Protein AF-A0A1F2PF21-F1 (afdb_monomer_lite)

Organism: NCBI:txid52694

Foldseek 3Di:
DVVCLVCLVVVLVVLLVCQCCVVVVPDPVDDDPCCQVPVQLVVLLVSLLVSLVSNDDPAPKDFDADPVLLVVLVVLVCLLCLLVVCVVCVVVVHHDDDPPCSNPPSCSRHVSSSSSNNSVNVRTIDGDPDDDPD

Structure (mmCIF, N/CA/C/O backbone):
data_AF-A0A1F2PF21-F1
#
_en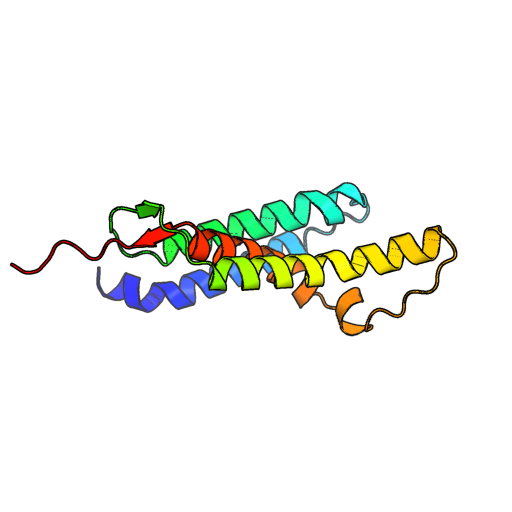try.id   AF-A0A1F2PF21-F1
#
loop_
_atom_site.group_PDB
_atom_site.id
_atom_site.type_symbol
_atom_site.label_atom_id
_atom_site.label_alt_id
_atom_site.label_comp_id
_atom_site.label_asym_id
_atom_site.label_entity_id
_atom_site.label_seq_id
_atom_site.pdbx_PDB_ins_code
_atom_site.Cartn_x
_atom_site.Cartn_y
_atom_site.Cartn_z
_atom_site.occupancy
_atom_site.B_iso_or_equiv
_atom_site.auth_seq_id
_atom_site.auth_comp_id
_atom_site.auth_asym_id
_atom_site.auth_atom_id
_atom_site.pdbx_PDB_model_num
ATOM 1 N N . MET A 1 1 ? -23.478 -8.848 18.937 1.00 53.03 1 MET A N 1
ATOM 2 C CA . MET A 1 1 ? -22.457 -7.830 18.591 1.00 53.03 1 MET A CA 1
ATOM 3 C C . MET A 1 1 ? -21.024 -8.207 19.005 1.00 53.03 1 MET A C 1
ATOM 5 O O . MET A 1 1 ? -20.150 -8.084 18.164 1.00 53.03 1 MET A O 1
ATOM 9 N N . LYS A 1 2 ? -20.760 -8.751 20.213 1.00 55.03 2 LYS A N 1
ATOM 10 C CA . LYS A 1 2 ? -19.402 -9.169 20.662 1.00 55.03 2 LYS A CA 1
ATOM 11 C C . LYS A 1 2 ? -18.647 -10.131 19.723 1.00 55.03 2 LYS A C 1
ATOM 13 O O . LYS A 1 2 ? -17.456 -9.951 19.509 1.00 55.03 2 LYS A O 1
ATOM 18 N N . TYR A 1 3 ? -19.327 -11.123 19.143 1.00 56.72 3 TYR A N 1
ATOM 19 C CA . TYR A 1 3 ? -18.695 -12.092 18.232 1.00 56.72 3 TYR A CA 1
ATOM 20 C C . TYR A 1 3 ? -18.158 -11.455 16.941 1.00 56.72 3 TYR A C 1
ATOM 22 O O . TYR A 1 3 ? -17.134 -11.895 16.431 1.00 56.72 3 TYR A O 1
ATOM 30 N N . PHE A 1 4 ? -18.801 -10.393 16.443 1.00 59.38 4 PHE A N 1
ATOM 31 C CA . PHE A 1 4 ? -18.362 -9.704 15.228 1.00 59.38 4 PHE A CA 1
ATOM 32 C C . PHE A 1 4 ? -17.055 -8.936 15.457 1.00 59.38 4 PHE A C 1
ATOM 34 O O . PHE A 1 4 ? -16.171 -8.968 14.610 1.00 59.38 4 PHE A O 1
ATOM 41 N N . GLU A 1 5 ? -16.880 -8.318 16.631 1.00 62.75 5 GLU A N 1
ATOM 42 C CA . GLU A 1 5 ? -15.614 -7.661 16.991 1.00 62.75 5 GLU A CA 1
ATOM 43 C C . GLU A 1 5 ? -14.445 -8.648 17.104 1.00 62.75 5 GLU A C 1
ATOM 45 O O . GLU A 1 5 ? -13.327 -8.315 16.724 1.00 62.75 5 GLU A O 1
ATOM 50 N N . ILE A 1 6 ? -14.703 -9.868 17.584 1.00 69.44 6 ILE A N 1
ATOM 51 C CA . ILE A 1 6 ? -13.686 -10.925 17.698 1.00 69.44 6 ILE A CA 1
ATOM 52 C C . ILE A 1 6 ? -13.303 -11.470 16.313 1.00 69.44 6 ILE A C 1
ATOM 54 O O . ILE A 1 6 ? -12.142 -11.794 16.073 1.00 69.44 6 ILE A O 1
ATOM 58 N N . LEU A 1 7 ? -14.266 -11.548 15.387 1.00 71.25 7 LEU A N 1
ATOM 59 C CA . LEU A 1 7 ? -14.055 -12.050 14.026 1.00 71.25 7 LEU A CA 1
ATOM 60 C C . LEU A 1 7 ? -13.516 -11.004 13.041 1.00 71.25 7 LEU A C 1
ATOM 62 O O . LEU A 1 7 ? -12.909 -11.394 12.046 1.00 71.25 7 LEU A O 1
ATOM 66 N N . LYS A 1 8 ? -13.675 -9.701 13.317 1.00 70.94 8 LYS A N 1
ATOM 67 C CA . LYS A 1 8 ? -13.174 -8.594 12.478 1.00 70.94 8 LYS A CA 1
ATOM 68 C C . LYS A 1 8 ? -11.746 -8.794 11.941 1.00 70.94 8 LYS A C 1
ATOM 70 O O . LYS A 1 8 ? -11.584 -8.677 10.728 1.00 70.94 8 LYS A O 1
ATOM 75 N N . PRO A 1 9 ? -10.717 -9.116 12.756 1.00 70.44 9 PRO A N 1
ATOM 76 C CA . PRO A 1 9 ? -9.357 -9.288 12.239 1.00 70.44 9 PRO A CA 1
ATOM 77 C C . PRO A 1 9 ? -9.247 -10.446 11.239 1.00 70.44 9 PRO A C 1
ATOM 79 O O . PRO A 1 9 ? -8.580 -10.309 10.218 1.00 70.44 9 PRO A O 1
ATOM 82 N N . TYR A 1 10 ? -9.951 -11.555 11.475 1.00 71.75 10 TYR A N 1
ATOM 83 C CA . TYR A 1 10 ? -9.973 -12.695 10.554 1.00 71.75 10 TYR A CA 1
ATOM 84 C C . TYR A 1 10 ? -10.698 -12.353 9.253 1.00 71.75 10 TYR A C 1
ATOM 86 O O . TYR A 1 10 ? -10.249 -12.730 8.177 1.00 71.75 10 TYR A O 1
ATOM 94 N N . LEU A 1 11 ? -11.779 -11.581 9.341 1.00 73.94 11 LEU A N 1
ATOM 95 C CA . LEU A 1 11 ? -12.553 -11.122 8.190 1.00 73.94 11 LEU A CA 1
ATOM 96 C C . LEU A 1 11 ? -11.729 -10.168 7.311 1.00 73.94 11 LEU A C 1
ATOM 98 O O . LEU A 1 11 ? -11.725 -10.320 6.094 1.00 73.94 11 LEU A O 1
ATOM 102 N N . ILE A 1 12 ? -10.957 -9.264 7.924 1.00 74.25 12 ILE A N 1
ATOM 103 C CA . ILE A 1 12 ? -9.976 -8.402 7.244 1.00 74.25 12 ILE A CA 1
ATOM 104 C C . ILE A 1 12 ? -8.928 -9.243 6.504 1.00 74.25 12 ILE A C 1
ATOM 106 O O . ILE A 1 12 ? -8.644 -8.971 5.339 1.00 74.25 12 ILE A O 1
ATOM 110 N N . ILE A 1 13 ? -8.382 -10.278 7.150 1.00 71.75 13 ILE A N 1
ATOM 111 C CA . ILE A 1 13 ? -7.386 -11.173 6.542 1.00 71.75 13 ILE A CA 1
ATOM 112 C C . ILE A 1 13 ? -7.990 -11.950 5.367 1.00 71.75 13 ILE A C 1
ATOM 114 O O . ILE A 1 13 ? -7.367 -12.030 4.314 1.00 71.75 13 ILE A O 1
ATOM 118 N N . ILE A 1 14 ? -9.205 -12.483 5.513 1.00 73.38 14 ILE A N 1
ATOM 119 C CA . ILE A 1 14 ? -9.905 -13.221 4.451 1.00 73.38 14 ILE A CA 1
ATOM 120 C C . ILE A 1 14 ? -10.187 -12.306 3.256 1.00 73.38 14 ILE A C 1
ATOM 122 O O . ILE A 1 14 ? -9.908 -12.676 2.120 1.00 73.38 14 ILE A O 1
ATOM 126 N N . ILE A 1 15 ? -10.680 -11.093 3.507 1.00 76.69 15 ILE A N 1
ATOM 127 C CA . ILE A 1 15 ? -10.937 -10.070 2.489 1.00 76.69 15 ILE A CA 1
ATOM 128 C C . ILE A 1 15 ? -9.635 -9.706 1.754 1.00 76.69 15 ILE A C 1
ATOM 130 O O . ILE A 1 15 ? -9.606 -9.710 0.524 1.00 76.69 15 ILE A O 1
ATOM 134 N N . LEU A 1 16 ? -8.536 -9.488 2.483 1.00 71.06 16 LEU A N 1
ATOM 135 C CA . LEU A 1 16 ? -7.209 -9.247 1.906 1.00 71.06 16 LEU A CA 1
ATOM 136 C C . LEU A 1 16 ? -6.733 -10.420 1.042 1.00 71.06 16 LEU A C 1
ATOM 138 O O . LEU A 1 16 ? -6.223 -10.217 -0.056 1.00 71.06 16 LEU A O 1
ATOM 142 N N . PHE A 1 17 ? -6.917 -11.646 1.523 1.00 71.31 17 PHE A N 1
ATOM 143 C CA . PHE A 1 17 ? -6.515 -12.853 0.814 1.00 71.31 17 PHE A CA 1
ATOM 144 C C . PHE A 1 17 ? -7.311 -13.033 -0.485 1.00 71.31 17 PHE A C 1
ATOM 146 O O . PHE A 1 17 ? -6.727 -13.304 -1.531 1.00 71.31 17 PHE A O 1
ATOM 153 N N . ILE A 1 18 ? -8.625 -12.786 -0.448 1.00 72.62 18 ILE A N 1
ATOM 154 C CA . ILE A 1 18 ? -9.488 -12.785 -1.635 1.00 72.62 18 ILE A CA 1
ATOM 155 C C . ILE A 1 18 ? -9.053 -11.693 -2.613 1.00 72.62 18 ILE A C 1
ATOM 157 O O . ILE A 1 18 ? -8.933 -11.978 -3.795 1.00 72.62 18 ILE A O 1
ATOM 161 N N . TYR A 1 19 ? -8.762 -10.476 -2.152 1.00 72.75 19 TYR A N 1
ATOM 162 C CA . TYR A 1 19 ? -8.267 -9.393 -3.010 1.00 72.75 19 TYR A CA 1
ATOM 163 C C . TYR A 1 19 ? -6.972 -9.781 -3.728 1.00 72.75 19 TYR A C 1
ATOM 165 O O . TYR A 1 19 ? -6.878 -9.652 -4.947 1.00 72.75 19 TYR A O 1
ATOM 173 N N . VAL A 1 20 ? -5.995 -10.324 -2.993 1.00 67.69 20 VAL A N 1
ATOM 174 C CA . VAL A 1 20 ? -4.718 -10.772 -3.567 1.00 67.69 20 VAL A CA 1
ATOM 175 C C . VAL A 1 20 ? -4.931 -11.907 -4.566 1.00 67.69 20 VAL A C 1
ATOM 177 O O . VAL A 1 20 ? -4.290 -11.910 -5.610 1.00 67.69 20 VAL A O 1
ATOM 180 N N . ILE A 1 21 ? -5.839 -12.847 -4.296 1.00 64.88 21 ILE A N 1
ATOM 181 C CA . ILE A 1 21 ? -6.135 -13.942 -5.226 1.00 64.88 21 ILE A CA 1
ATOM 182 C C . ILE A 1 21 ? -6.882 -13.433 -6.457 1.00 64.88 21 ILE A C 1
ATOM 184 O O . ILE A 1 21 ? -6.486 -13.755 -7.568 1.00 64.88 21 ILE A O 1
ATOM 188 N N . VAL A 1 22 ? -7.941 -12.644 -6.293 1.00 69.06 22 VAL A N 1
ATOM 189 C CA . VAL A 1 22 ? -8.807 -12.198 -7.394 1.00 69.06 22 VAL A CA 1
ATOM 190 C C . VAL A 1 22 ? -8.074 -11.217 -8.302 1.00 69.06 22 VAL A C 1
ATOM 192 O O . VAL A 1 22 ? -8.088 -11.387 -9.516 1.00 69.06 22 VAL A O 1
ATOM 195 N N . ILE A 1 23 ? -7.380 -10.230 -7.735 1.00 66.25 23 ILE A N 1
ATOM 196 C CA . ILE A 1 23 ? -6.633 -9.240 -8.522 1.00 66.25 23 ILE A CA 1
ATOM 197 C C . ILE A 1 23 ? -5.274 -9.793 -8.956 1.00 66.25 23 ILE A C 1
ATOM 199 O O . ILE A 1 23 ? -4.844 -9.546 -10.079 1.00 66.25 23 ILE A O 1
ATOM 203 N N . GLY A 1 24 ? -4.612 -10.598 -8.118 1.00 60.06 24 GLY A N 1
ATOM 204 C CA . GLY A 1 24 ? -3.334 -11.228 -8.463 1.00 60.06 24 GLY A CA 1
ATOM 205 C C . GLY A 1 24 ? -3.446 -12.349 -9.503 1.00 60.06 24 GLY A C 1
ATOM 206 O O . GLY A 1 24 ? -2.502 -12.536 -10.276 1.00 60.06 24 GLY A O 1
ATOM 207 N N . ASN A 1 25 ? -4.585 -13.056 -9.571 1.00 59.94 25 ASN A N 1
ATOM 208 C CA . ASN A 1 25 ? -4.898 -14.015 -10.644 1.00 59.94 25 ASN A CA 1
ATOM 209 C C . ASN A 1 25 ? -5.714 -13.413 -11.791 1.00 59.94 25 ASN A C 1
ATOM 211 O O . ASN A 1 25 ? -5.864 -14.075 -12.815 1.00 59.94 25 ASN A O 1
ATOM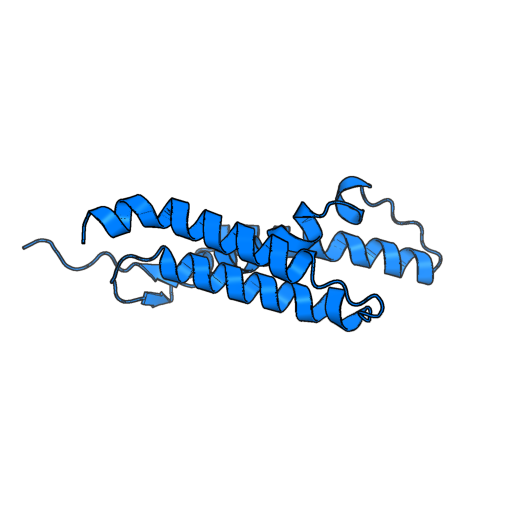 215 N N . GLY A 1 26 ? -6.186 -12.168 -11.680 1.00 54.91 26 GLY A N 1
ATOM 216 C CA . GLY A 1 26 ? -6.797 -11.393 -12.766 1.00 54.91 26 GLY A CA 1
ATOM 217 C C . GLY A 1 26 ? -5.793 -10.987 -13.853 1.00 54.91 26 GLY A C 1
ATOM 218 O O . GLY A 1 26 ? -5.824 -9.863 -14.348 1.00 54.91 26 GLY A O 1
ATOM 219 N N . LYS A 1 27 ? -4.864 -11.882 -14.203 1.00 51.56 27 LYS A N 1
ATOM 220 C CA . LYS A 1 27 ? -3.896 -11.726 -15.285 1.00 51.56 27 LYS A CA 1
ATOM 221 C C . LYS A 1 27 ? -4.605 -11.962 -16.613 1.00 51.56 27 LYS A C 1
ATOM 223 O O . LYS A 1 27 ? -4.603 -13.070 -17.141 1.00 51.56 27 LYS A O 1
ATOM 228 N N . SER A 1 28 ? -5.180 -10.906 -17.174 1.00 48.62 28 SER A N 1
ATOM 229 C CA . SER A 1 28 ? -5.168 -10.798 -18.632 1.00 48.62 28 SER A CA 1
ATOM 230 C C . SER A 1 28 ? -3.751 -10.394 -19.040 1.00 48.62 28 SER A C 1
ATOM 232 O O . SER A 1 28 ? -3.134 -9.527 -18.425 1.00 48.62 28 SER A O 1
ATOM 234 N N . VAL A 1 29 ? -3.212 -11.099 -20.028 1.00 47.84 29 VAL A N 1
ATOM 235 C CA . VAL A 1 29 ? -1.806 -11.067 -20.463 1.00 47.84 29 VAL A CA 1
ATOM 236 C C . VAL A 1 29 ? -1.401 -9.716 -21.098 1.00 47.84 29 VAL A C 1
ATOM 238 O O . VAL A 1 29 ? -0.224 -9.496 -21.351 1.00 47.84 29 VAL A O 1
ATOM 241 N N . ASP A 1 30 ? -2.337 -8.765 -21.211 1.00 50.34 30 ASP A N 1
ATOM 242 C CA . ASP A 1 30 ? -2.173 -7.467 -21.883 1.00 50.34 30 ASP A CA 1
ATOM 243 C C . ASP A 1 30 ? -2.447 -6.254 -20.969 1.00 50.34 30 ASP A C 1
ATOM 245 O O . ASP A 1 30 ? -3.028 -5.249 -21.388 1.00 50.34 30 ASP A O 1
ATOM 249 N N . GLN A 1 31 ? -2.076 -6.310 -19.687 1.00 56.22 31 GLN A N 1
ATOM 250 C CA . GLN A 1 31 ? -2.217 -5.135 -18.819 1.00 56.22 31 GLN A CA 1
ATOM 251 C C . GLN A 1 31 ? -1.090 -4.126 -19.080 1.00 56.22 31 GLN A C 1
ATOM 253 O O . GLN A 1 31 ? 0.080 -4.367 -18.791 1.00 56.22 31 GLN A O 1
ATOM 258 N N . SER A 1 32 ? -1.468 -2.978 -19.646 1.00 68.00 32 SER A N 1
ATOM 259 C CA . SER A 1 32 ? -0.578 -1.857 -19.952 1.00 68.00 32 SER A CA 1
ATOM 260 C C . SER A 1 32 ? 0.170 -1.354 -18.709 1.00 68.00 32 SER A C 1
ATOM 262 O O . SER A 1 32 ? -0.349 -1.408 -17.593 1.00 68.00 32 SER A O 1
ATOM 264 N N . LEU A 1 33 ? 1.367 -0.778 -18.902 1.00 69.06 33 LEU A N 1
ATOM 265 C CA . LEU A 1 33 ? 2.130 -0.096 -17.840 1.00 69.06 33 LEU A CA 1
ATOM 266 C C . LEU A 1 33 ? 1.258 0.886 -17.038 1.00 69.06 33 LEU A C 1
ATOM 268 O O . LEU A 1 33 ? 1.441 1.036 -15.837 1.00 69.06 33 LEU A O 1
ATOM 272 N N . PHE A 1 34 ? 0.269 1.511 -17.682 1.00 70.44 34 PHE A N 1
ATOM 273 C CA . PHE A 1 34 ? -0.704 2.387 -17.033 1.00 70.44 34 PHE A CA 1
ATOM 274 C C . PHE A 1 34 ? -1.511 1.676 -15.935 1.00 70.44 34 PHE A C 1
ATOM 276 O O . PHE A 1 34 ? -1.691 2.225 -14.848 1.00 70.44 34 PHE A O 1
ATOM 283 N N . TYR A 1 35 ? -1.968 0.445 -16.180 1.00 74.94 35 TYR A N 1
ATOM 284 C CA . TYR A 1 35 ? -2.718 -0.317 -15.184 1.00 74.94 35 TYR A CA 1
ATOM 285 C C . TYR A 1 35 ? -1.846 -0.659 -13.971 1.00 74.94 35 TYR A C 1
ATOM 287 O O . TYR A 1 35 ? -2.263 -0.438 -12.837 1.00 74.94 35 TYR A O 1
ATOM 295 N N . GLU A 1 36 ? -0.615 -1.129 -14.183 1.00 75.31 36 GLU A N 1
ATOM 296 C CA . GLU A 1 36 ? 0.270 -1.490 -13.070 1.00 75.31 36 GLU A CA 1
ATOM 297 C C . GLU A 1 36 ? 0.771 -0.270 -12.283 1.00 75.31 36 GLU A C 1
ATOM 299 O O . GLU A 1 36 ? 0.852 -0.322 -11.056 1.00 75.31 36 GLU A O 1
ATOM 304 N N . VAL A 1 37 ? 1.095 0.829 -12.970 1.00 76.50 37 VAL A N 1
ATOM 305 C CA . VAL A 1 37 ? 1.680 2.032 -12.355 1.00 76.50 37 VAL A CA 1
ATOM 306 C C . VAL A 1 37 ? 0.626 2.889 -11.660 1.00 76.50 37 VAL A C 1
ATOM 308 O O . VAL A 1 37 ? 0.935 3.495 -10.639 1.00 76.50 37 VAL A O 1
ATOM 311 N N . ILE A 1 38 ? -0.595 2.972 -12.198 1.00 78.12 38 ILE A N 1
ATOM 312 C CA . ILE A 1 38 ? -1.606 3.939 -11.741 1.00 78.12 38 ILE A CA 1
ATOM 313 C C . ILE A 1 38 ? -2.822 3.236 -11.147 1.00 78.12 38 ILE A C 1
ATOM 315 O O . ILE A 1 38 ? -3.175 3.500 -10.001 1.00 78.12 38 ILE A O 1
ATOM 319 N N . ILE A 1 39 ? -3.461 2.330 -11.887 1.00 80.56 39 ILE A N 1
ATOM 320 C CA . ILE A 1 39 ? -4.745 1.752 -11.458 1.00 80.56 39 ILE A CA 1
ATOM 321 C C . ILE A 1 39 ? -4.555 0.808 -10.267 1.00 80.56 39 ILE A C 1
ATOM 323 O O . ILE A 1 39 ? -5.206 0.974 -9.237 1.00 80.56 39 ILE A O 1
ATOM 327 N N . ARG A 1 40 ? -3.613 -0.132 -10.359 1.00 82.44 40 ARG A N 1
ATOM 328 C CA . ARG A 1 40 ? -3.333 -1.118 -9.309 1.00 82.44 40 ARG A CA 1
ATOM 329 C C . ARG A 1 40 ? -3.009 -0.493 -7.941 1.00 82.44 40 ARG A C 1
ATOM 331 O O . ARG A 1 40 ? -3.574 -0.954 -6.945 1.00 82.44 40 ARG A O 1
ATOM 338 N N . PRO A 1 41 ? -2.152 0.542 -7.823 1.00 84.38 41 PRO A N 1
ATOM 339 C CA . PRO A 1 41 ? -1.909 1.149 -6.523 1.00 84.38 41 PRO A CA 1
ATOM 340 C C . PRO A 1 41 ? -3.128 1.900 -5.978 1.00 84.38 41 PRO A C 1
ATOM 342 O O . PRO A 1 41 ? -3.324 1.913 -4.764 1.00 84.38 41 PRO A O 1
ATOM 345 N N . ILE A 1 42 ? -3.966 2.481 -6.846 1.00 83.12 42 ILE A N 1
ATOM 346 C CA . ILE A 1 42 ? -5.224 3.125 -6.442 1.00 83.12 42 ILE A CA 1
ATOM 347 C C . ILE A 1 42 ? -6.208 2.084 -5.899 1.00 83.12 42 ILE A C 1
ATOM 349 O O . ILE A 1 42 ? -6.735 2.272 -4.805 1.00 83.12 42 ILE A O 1
ATOM 353 N N . GLU A 1 43 ? -6.422 0.976 -6.612 1.00 83.50 43 GLU A N 1
ATOM 354 C CA . GLU A 1 43 ? -7.282 -0.130 -6.164 1.00 83.50 43 GLU A CA 1
ATOM 355 C C . GLU A 1 43 ? -6.831 -0.661 -4.800 1.00 83.50 43 GLU A C 1
ATOM 357 O O . GLU A 1 43 ? -7.635 -0.777 -3.872 1.00 83.50 43 GLU A O 1
ATOM 362 N N . GLY A 1 44 ? -5.525 -0.891 -4.640 1.00 85.69 44 GLY A N 1
ATOM 363 C CA . GLY A 1 44 ? -4.966 -1.333 -3.370 1.00 85.69 44 GLY A CA 1
ATOM 364 C C . GLY A 1 44 ? -5.167 -0.308 -2.262 1.00 85.69 44 GLY A C 1
ATOM 365 O O . GLY A 1 44 ? -5.625 -0.663 -1.178 1.00 85.69 44 GLY A O 1
ATOM 366 N N . ALA A 1 45 ? -4.907 0.973 -2.524 1.00 87.06 45 ALA A N 1
ATOM 367 C CA . ALA A 1 45 ? -5.098 2.028 -1.534 1.00 87.06 45 ALA A CA 1
ATOM 368 C C . ALA A 1 45 ? -6.572 2.196 -1.122 1.00 87.06 45 ALA A C 1
ATOM 370 O O . ALA A 1 45 ? -6.871 2.382 0.062 1.00 87.06 45 ALA A O 1
ATOM 371 N N . LEU A 1 46 ? -7.513 2.082 -2.061 1.00 85.06 46 LEU A N 1
ATOM 372 C CA . LEU A 1 46 ? -8.948 2.076 -1.764 1.00 85.06 46 LEU A CA 1
ATOM 373 C C . LEU A 1 46 ? -9.316 0.891 -0.873 1.00 85.06 46 LEU A C 1
ATOM 375 O O . LEU A 1 46 ? -10.028 1.050 0.119 1.00 85.06 46 LEU A O 1
ATOM 379 N N . PHE A 1 47 ? -8.764 -0.282 -1.168 1.00 85.50 47 PHE A N 1
ATOM 380 C CA . PHE A 1 47 ? -8.978 -1.467 -0.356 1.00 85.50 47 PHE A CA 1
ATOM 381 C C . PHE A 1 47 ? -8.418 -1.308 1.061 1.00 85.50 47 PHE A C 1
ATOM 383 O O . PHE A 1 47 ? -9.100 -1.588 2.043 1.00 85.50 47 PHE A O 1
ATOM 390 N N . GLY A 1 48 ? -7.205 -0.772 1.191 1.00 86.44 48 GLY A N 1
ATOM 391 C CA . GLY A 1 48 ? -6.592 -0.450 2.480 1.00 86.44 48 GLY A CA 1
ATOM 392 C C . GLY A 1 48 ? -7.400 0.553 3.295 1.00 86.44 48 GLY A C 1
ATOM 393 O O . GLY A 1 48 ? -7.557 0.399 4.506 1.00 86.44 48 GLY A O 1
ATOM 394 N N . THR A 1 49 ? -7.964 1.550 2.616 1.00 84.88 49 THR A N 1
ATOM 395 C CA . THR A 1 49 ? -8.891 2.518 3.208 1.00 84.88 49 THR A CA 1
ATOM 396 C C . THR A 1 49 ? -10.140 1.821 3.741 1.00 84.88 49 THR A C 1
ATOM 398 O O . THR A 1 49 ? -10.516 2.036 4.892 1.00 84.88 49 THR A O 1
ATOM 401 N N . PHE A 1 50 ? -10.740 0.919 2.961 1.00 84.50 50 PHE A N 1
ATOM 402 C CA . PHE A 1 50 ? -11.894 0.133 3.395 1.00 84.50 50 PHE A CA 1
ATOM 403 C C . PHE A 1 50 ? -11.570 -0.757 4.603 1.00 84.50 50 PHE A C 1
ATOM 405 O O . PHE A 1 50 ? -12.324 -0.775 5.574 1.00 84.50 50 PHE A O 1
ATOM 412 N N . LEU A 1 51 ? -10.413 -1.428 4.600 1.00 85.56 51 LEU A N 1
ATOM 413 C CA . LEU A 1 51 ? -9.939 -2.213 5.743 1.00 85.56 51 LEU A CA 1
ATOM 414 C C . LEU A 1 51 ? -9.784 -1.357 7.000 1.00 85.56 51 LEU A C 1
ATOM 416 O O . LEU A 1 51 ? -10.153 -1.790 8.092 1.00 85.56 51 LEU A O 1
ATOM 420 N N . TYR A 1 52 ? -9.263 -0.138 6.855 1.00 84.62 52 TYR A N 1
ATOM 421 C CA . TYR A 1 52 ? -9.182 0.799 7.964 1.00 84.62 52 TYR A CA 1
ATOM 422 C C . TYR A 1 52 ? -10.574 1.179 8.474 1.00 84.62 52 TYR A C 1
ATOM 424 O O . TYR A 1 52 ? -10.810 1.098 9.676 1.00 84.62 52 TYR A O 1
ATOM 432 N N . MET A 1 53 ? -11.508 1.514 7.579 1.00 80.38 53 MET A N 1
ATOM 433 C CA . MET A 1 53 ? -12.883 1.853 7.954 1.00 80.38 53 MET A CA 1
ATOM 434 C C . MET A 1 53 ? -13.599 0.704 8.671 1.00 80.38 53 MET A C 1
ATOM 436 O O . MET A 1 53 ? -14.255 0.937 9.681 1.00 80.38 53 MET A O 1
ATOM 440 N N . LEU A 1 54 ? -13.430 -0.540 8.212 1.00 80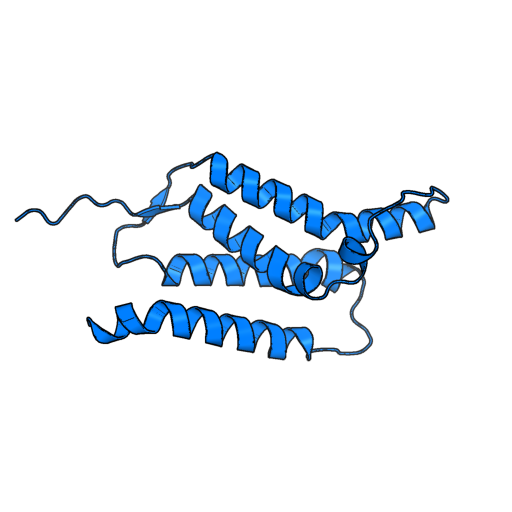.31 54 LEU A N 1
ATOM 441 C CA . LEU A 1 54 ? -13.963 -1.725 8.892 1.00 80.31 54 LEU A CA 1
ATOM 442 C C . LEU A 1 54 ? -13.367 -1.919 10.286 1.00 80.31 54 LEU A C 1
ATOM 444 O O . LEU A 1 54 ? -14.036 -2.441 11.182 1.00 80.31 54 LEU A O 1
ATOM 448 N N . ASN A 1 55 ? -12.109 -1.525 10.475 1.00 79.88 55 ASN A N 1
ATOM 449 C CA . ASN A 1 55 ? -11.435 -1.641 11.759 1.00 79.88 55 ASN A CA 1
ATOM 450 C C . ASN A 1 55 ? -11.897 -0.580 12.768 1.00 79.88 55 ASN A C 1
ATOM 452 O O . ASN A 1 55 ? -11.665 -0.743 13.964 1.00 79.88 55 ASN A O 1
ATOM 456 N N . LEU A 1 56 ? -12.587 0.472 12.318 1.00 77.56 56 LEU A N 1
ATOM 457 C CA . LEU A 1 56 ? -13.165 1.453 13.224 1.00 77.56 56 LEU A CA 1
ATOM 458 C C . LEU A 1 56 ? -14.336 0.832 14.002 1.00 77.56 56 LEU A C 1
ATOM 460 O O . LEU A 1 56 ? -15.156 0.081 13.461 1.00 77.56 56 LEU A O 1
ATOM 464 N N . ARG A 1 57 ? -14.413 1.118 15.301 1.00 67.94 57 ARG A N 1
ATOM 465 C CA . ARG A 1 57 ? -15.646 0.968 16.088 1.00 67.94 57 ARG A CA 1
ATOM 466 C C . ARG A 1 57 ? -16.595 2.099 15.714 1.00 67.94 57 ARG A C 1
ATOM 468 O O . ARG A 1 57 ? -16.093 3.152 15.331 1.00 67.94 57 ARG A O 1
ATOM 475 N N . ASP A 1 58 ? -17.911 1.867 15.842 1.00 60.09 58 ASP A N 1
ATOM 476 C CA . ASP A 1 58 ? -19.086 2.699 15.459 1.00 60.09 58 ASP A CA 1
ATOM 477 C C . ASP A 1 58 ? -19.096 4.151 16.009 1.00 60.09 58 ASP A C 1
ATOM 479 O O . ASP A 1 58 ? -20.089 4.678 16.508 1.00 60.09 58 ASP A O 1
ATOM 483 N N . SER A 1 59 ? -17.957 4.818 15.954 1.00 57.28 59 SER A N 1
ATOM 484 C CA . SER A 1 59 ? -17.646 6.124 16.489 1.00 57.28 59 SER A CA 1
ATOM 485 C C . SER A 1 59 ? -17.691 7.138 15.356 1.00 57.28 59 SER A C 1
ATOM 487 O O . SER A 1 59 ? -17.412 6.834 14.194 1.00 57.28 59 SER A O 1
ATOM 489 N N . LYS A 1 60 ? -18.052 8.378 15.692 1.00 65.62 60 LYS A N 1
ATOM 490 C CA . LYS A 1 60 ? -17.988 9.485 14.738 1.00 65.62 60 LYS A CA 1
ATOM 491 C C . LYS A 1 60 ? -16.547 9.625 14.248 1.00 65.62 60 LYS A C 1
ATOM 493 O O . LYS A 1 60 ? -15.662 9.970 15.032 1.00 65.62 60 LYS A O 1
ATOM 498 N N . MET A 1 61 ? -16.339 9.377 12.956 1.00 67.88 61 MET A N 1
ATOM 499 C CA . MET A 1 61 ? -15.068 9.638 12.292 1.00 67.88 61 MET A CA 1
ATOM 500 C C . MET A 1 61 ? -14.764 11.129 12.397 1.00 67.88 61 MET A C 1
ATOM 502 O O . MET A 1 61 ? -15.567 11.964 11.977 1.00 67.88 61 MET A O 1
ATOM 506 N N . THR A 1 62 ? -13.609 11.469 12.960 1.00 75.38 62 THR A N 1
ATOM 507 C CA . THR A 1 62 ? -13.104 12.839 12.933 1.00 75.38 62 THR A CA 1
ATOM 508 C C . THR A 1 62 ? -11.823 12.900 12.127 1.00 75.38 62 THR A C 1
ATOM 510 O O . THR A 1 62 ? -10.996 11.984 12.146 1.00 75.38 62 THR A O 1
ATOM 513 N N . PHE A 1 63 ? -11.662 14.001 11.400 1.00 77.75 63 PHE A N 1
ATOM 514 C CA . PHE A 1 63 ? -10.416 14.282 10.713 1.00 77.75 63 PHE A CA 1
ATOM 515 C C . PHE A 1 63 ? -9.375 14.720 11.747 1.00 77.75 63 PHE A C 1
ATOM 517 O O . PHE A 1 63 ? -9.563 15.717 12.447 1.00 77.75 63 PHE A O 1
ATOM 524 N N . LYS A 1 64 ? -8.289 13.958 11.878 1.00 79.38 64 LYS A N 1
ATOM 525 C CA . LYS A 1 64 ? -7.176 14.275 12.774 1.00 79.38 64 LYS A CA 1
ATOM 526 C C . LYS A 1 64 ? -5.873 13.792 12.159 1.00 79.38 64 LYS A C 1
ATOM 528 O O . LYS A 1 64 ? -5.656 12.592 12.023 1.00 79.38 64 LYS A O 1
ATOM 533 N N . LEU A 1 65 ? -4.986 14.741 11.876 1.00 84.38 65 LEU A N 1
ATOM 534 C CA . LEU A 1 65 ? -3.668 14.471 11.313 1.00 84.38 65 LEU A CA 1
ATOM 535 C C . LEU A 1 65 ? -2.750 13.782 12.332 1.00 84.38 65 LEU A C 1
ATOM 537 O O . LEU A 1 65 ? -2.427 14.337 13.383 1.00 84.38 65 LEU A O 1
ATOM 541 N N . LYS A 1 66 ? -2.293 12.575 11.997 1.00 87.31 66 LYS A N 1
ATOM 542 C CA . LYS A 1 66 ? -1.256 11.814 12.704 1.00 87.31 66 LYS A CA 1
ATOM 543 C C . LYS A 1 66 ? -0.057 11.643 11.778 1.00 87.31 66 LYS A C 1
ATOM 545 O O . LYS A 1 66 ? 0.028 10.684 11.011 1.00 87.31 66 LYS A O 1
ATOM 550 N N . PHE A 1 67 ? 0.885 12.580 11.881 1.00 87.69 67 PHE A N 1
ATOM 551 C CA . PHE A 1 67 ? 2.043 12.687 10.989 1.00 87.69 67 PHE A CA 1
ATOM 552 C C . PHE A 1 67 ? 2.853 11.397 10.849 1.00 87.69 67 PHE A C 1
ATOM 554 O O . PHE A 1 67 ? 3.251 11.054 9.743 1.00 87.69 67 PHE A O 1
ATOM 561 N N . HIS A 1 68 ? 3.049 10.633 11.923 1.00 91.12 68 HIS A N 1
ATOM 562 C CA . HIS A 1 68 ? 3.828 9.395 11.846 1.00 91.12 68 HIS A CA 1
ATOM 563 C C . HIS A 1 68 ? 3.208 8.348 10.901 1.00 91.12 68 HIS A C 1
ATOM 565 O O . HIS A 1 68 ? 3.939 7.641 10.217 1.00 91.12 68 HIS A O 1
ATOM 571 N N . TYR A 1 69 ? 1.874 8.256 10.808 1.00 90.12 69 TYR A N 1
ATOM 572 C CA . TYR A 1 69 ? 1.222 7.335 9.869 1.00 90.12 69 TYR A CA 1
ATOM 573 C C . TYR A 1 69 ? 1.305 7.837 8.427 1.00 90.12 69 TYR A C 1
ATOM 575 O O . TYR A 1 69 ? 1.449 7.028 7.515 1.00 90.12 69 TYR A O 1
ATOM 583 N N . LEU A 1 70 ? 1.305 9.157 8.227 1.00 89.25 70 LEU A N 1
ATOM 584 C CA . LEU A 1 70 ? 1.542 9.760 6.915 1.00 89.25 70 LEU A CA 1
ATOM 585 C C . LEU A 1 70 ? 2.979 9.525 6.436 1.00 89.25 70 LEU A C 1
ATOM 587 O O . LEU A 1 70 ? 3.180 9.206 5.271 1.00 89.25 70 LEU A O 1
ATOM 591 N N . ILE A 1 71 ? 3.965 9.605 7.337 1.00 93.00 71 ILE A N 1
ATOM 592 C CA . ILE A 1 71 ? 5.365 9.278 7.029 1.00 93.00 71 ILE A CA 1
ATOM 593 C C . ILE A 1 71 ? 5.492 7.804 6.625 1.00 93.00 71 ILE A C 1
ATOM 595 O O . ILE A 1 71 ? 6.135 7.501 5.624 1.00 93.00 71 ILE A O 1
ATOM 599 N N . ILE A 1 72 ? 4.838 6.885 7.347 1.00 92.81 72 ILE A N 1
ATOM 600 C CA . ILE A 1 72 ? 4.822 5.457 6.984 1.00 92.81 72 ILE A CA 1
ATOM 601 C C . ILE A 1 72 ? 4.196 5.254 5.599 1.00 92.81 72 ILE A C 1
ATOM 603 O O . ILE A 1 72 ? 4.769 4.550 4.770 1.00 92.81 72 ILE A O 1
ATOM 607 N N . ALA A 1 73 ? 3.053 5.890 5.323 1.00 90.50 73 ALA A N 1
ATOM 608 C CA . ALA A 1 73 ? 2.409 5.814 4.014 1.00 90.50 73 ALA A CA 1
ATOM 609 C C . ALA A 1 73 ? 3.325 6.349 2.900 1.00 90.50 73 ALA A C 1
ATOM 611 O O . ALA A 1 73 ? 3.455 5.708 1.861 1.00 90.50 73 ALA A O 1
ATOM 612 N N . LEU A 1 74 ? 4.019 7.466 3.136 1.00 92.25 74 LEU A N 1
ATOM 613 C CA . LEU A 1 74 ? 4.972 8.045 2.189 1.00 92.25 74 LEU A CA 1
ATOM 614 C C . LEU A 1 74 ? 6.137 7.092 1.890 1.00 92.25 74 LEU A C 1
ATOM 616 O O . LEU A 1 74 ? 6.478 6.883 0.728 1.00 92.25 74 LEU A O 1
ATOM 620 N N . ILE A 1 75 ? 6.720 6.474 2.921 1.00 92.50 75 ILE A N 1
ATOM 621 C CA . ILE A 1 75 ? 7.799 5.489 2.755 1.00 92.50 75 ILE A CA 1
ATOM 622 C C . ILE A 1 75 ? 7.310 4.294 1.928 1.00 92.50 75 ILE A C 1
ATOM 624 O O . ILE A 1 75 ? 8.002 3.859 1.011 1.00 92.50 75 ILE A O 1
ATOM 628 N N . LEU A 1 76 ? 6.106 3.787 2.199 1.00 91.81 76 LEU A N 1
ATOM 629 C CA . LEU A 1 76 ? 5.526 2.672 1.445 1.00 91.81 76 LEU A CA 1
ATOM 630 C C . LEU A 1 76 ? 5.268 3.024 -0.027 1.00 91.81 76 LEU A C 1
ATOM 632 O O . LEU A 1 76 ? 5.491 2.183 -0.896 1.00 91.81 76 LEU A O 1
ATOM 636 N N . VAL A 1 77 ? 4.853 4.261 -0.322 1.00 90.62 77 VAL A N 1
ATOM 637 C CA . VAL A 1 77 ? 4.723 4.765 -1.699 1.00 90.62 77 VAL A CA 1
ATOM 638 C C . VAL A 1 77 ? 6.083 4.765 -2.397 1.00 90.62 77 VAL A C 1
ATOM 640 O O . VAL A 1 77 ? 6.195 4.249 -3.506 1.00 90.62 77 VAL A O 1
ATOM 643 N N . LEU A 1 78 ? 7.134 5.274 -1.749 1.00 89.44 78 LEU A N 1
ATOM 644 C CA . LEU A 1 78 ? 8.486 5.273 -2.320 1.00 89.44 78 LEU A CA 1
ATOM 645 C C . LEU A 1 78 ? 8.993 3.849 -2.586 1.00 89.44 78 LEU A C 1
ATOM 647 O O . LEU A 1 78 ? 9.549 3.580 -3.650 1.00 89.44 78 LEU A O 1
ATOM 651 N N . ILE A 1 79 ? 8.745 2.923 -1.656 1.00 88.69 79 ILE A N 1
ATOM 652 C CA . ILE A 1 79 ? 9.073 1.501 -1.817 1.00 88.69 79 ILE A CA 1
ATOM 653 C C . ILE A 1 79 ? 8.325 0.908 -3.016 1.00 88.69 79 ILE A C 1
ATOM 655 O O . ILE A 1 79 ? 8.952 0.254 -3.846 1.00 88.69 79 ILE A O 1
ATOM 659 N N . TYR A 1 80 ? 7.023 1.171 -3.156 1.00 87.69 80 TYR A N 1
ATOM 660 C CA . TYR A 1 80 ? 6.229 0.698 -4.293 1.00 87.69 80 TYR A CA 1
ATOM 661 C C . TYR A 1 80 ? 6.769 1.223 -5.630 1.00 87.69 80 TYR A C 1
ATOM 663 O O . TYR A 1 80 ? 6.992 0.452 -6.565 1.00 87.69 80 TYR A O 1
ATOM 671 N N . TYR A 1 81 ? 7.040 2.529 -5.713 1.00 86.38 81 TYR A N 1
ATOM 672 C CA . TYR A 1 81 ? 7.486 3.158 -6.956 1.00 86.38 81 TYR A CA 1
ATOM 673 C C . TYR A 1 81 ? 8.959 2.909 -7.294 1.00 86.38 81 TYR A C 1
ATOM 675 O O . TYR A 1 81 ? 9.340 3.075 -8.454 1.00 86.38 81 TYR A O 1
ATOM 683 N N . SER A 1 82 ? 9.774 2.434 -6.346 1.00 84.00 82 SER A N 1
ATOM 684 C CA . SER A 1 82 ? 11.177 2.062 -6.594 1.00 84.00 82 SER A CA 1
ATOM 685 C C . SER A 1 82 ? 11.333 1.056 -7.743 1.00 84.00 82 SER A C 1
ATOM 687 O O . SER A 1 82 ? 12.267 1.157 -8.542 1.00 84.00 82 SER A O 1
ATOM 689 N N . ARG A 1 83 ? 10.357 0.153 -7.906 1.00 78.88 83 ARG A N 1
ATOM 690 C CA . ARG A 1 83 ? 10.282 -0.786 -9.029 1.00 78.88 83 ARG A CA 1
ATOM 691 C C . ARG A 1 83 ? 10.235 -0.070 -10.381 1.00 78.88 83 ARG A C 1
ATOM 693 O O . ARG A 1 83 ? 10.963 -0.450 -11.295 1.00 78.88 83 ARG A O 1
ATOM 700 N N . TYR A 1 84 ? 9.420 0.972 -10.512 1.00 76.88 84 TYR A N 1
ATOM 701 C CA . TYR A 1 84 ? 9.264 1.707 -11.772 1.00 76.88 84 TYR A CA 1
ATOM 702 C C . TYR A 1 84 ? 10.423 2.665 -12.042 1.00 76.88 84 TYR A C 1
ATOM 704 O O . TYR A 1 84 ? 10.756 2.892 -13.202 1.00 76.88 84 TYR A O 1
ATOM 712 N N . ILE A 1 85 ? 11.084 3.162 -10.992 1.00 76.88 85 ILE A N 1
ATOM 713 C CA . ILE A 1 85 ? 12.318 3.949 -11.124 1.00 76.88 85 ILE A CA 1
ATOM 714 C C . ILE A 1 85 ? 13.405 3.116 -11.815 1.00 76.88 85 ILE A C 1
ATOM 716 O O . ILE A 1 85 ? 14.061 3.620 -12.722 1.00 76.88 85 ILE A O 1
ATOM 720 N N . SER A 1 86 ? 13.546 1.832 -11.463 1.00 69.06 86 SER A N 1
ATOM 721 C CA . SER A 1 86 ? 14.509 0.937 -12.128 1.00 69.06 86 SER A CA 1
ATOM 722 C C . SER A 1 86 ? 14.202 0.727 -13.620 1.00 69.06 86 SER A C 1
ATOM 724 O O . SER A 1 86 ? 15.108 0.782 -14.449 1.00 69.06 86 SER A O 1
ATOM 726 N N . MET A 1 87 ? 12.921 0.567 -13.983 1.00 70.88 87 MET A N 1
ATOM 727 C CA . MET A 1 87 ? 12.494 0.451 -15.383 1.00 70.88 87 MET A CA 1
ATOM 728 C C . MET A 1 87 ? 12.768 1.738 -16.168 1.00 70.88 87 MET A C 1
ATOM 730 O O . MET A 1 87 ? 13.306 1.677 -17.268 1.00 70.88 87 MET A O 1
ATOM 734 N N . LEU A 1 88 ? 12.431 2.903 -15.607 1.00 73.44 88 LEU A N 1
ATOM 735 C CA . LEU A 1 88 ? 12.704 4.203 -16.229 1.00 73.44 88 LEU A CA 1
ATOM 736 C C . LEU A 1 88 ? 14.203 4.448 -16.420 1.00 73.44 88 LEU A C 1
ATOM 738 O O . LEU A 1 88 ? 14.607 4.929 -17.475 1.00 73.44 88 LEU A O 1
ATOM 742 N N . ALA A 1 89 ? 15.025 4.087 -15.433 1.00 73.12 89 ALA A N 1
ATOM 743 C CA . ALA A 1 89 ? 16.476 4.210 -15.515 1.00 73.12 89 ALA A CA 1
ATOM 744 C C . ALA A 1 89 ? 17.050 3.360 -16.661 1.00 73.12 89 ALA A C 1
ATOM 746 O O . ALA A 1 89 ? 17.846 3.865 -17.452 1.00 73.12 89 ALA A O 1
ATOM 747 N N . PHE A 1 90 ? 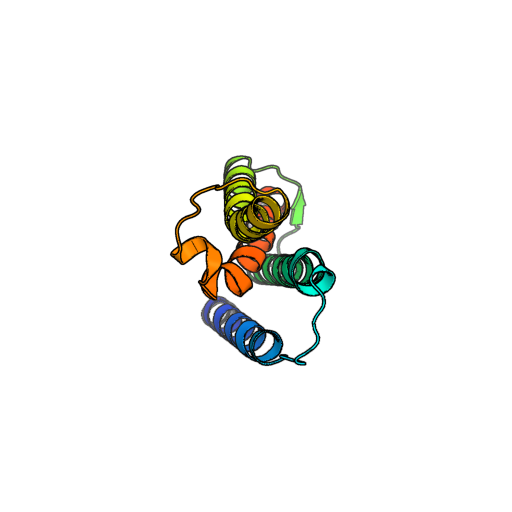16.554 2.126 -16.827 1.00 68.38 90 PHE A N 1
ATOM 748 C CA . PHE A 1 90 ? 16.907 1.263 -17.956 1.00 68.38 90 PHE A CA 1
ATOM 749 C C . PHE A 1 90 ? 16.575 1.910 -19.312 1.00 68.38 90 PHE A C 1
ATOM 751 O O . PHE A 1 90 ? 17.426 1.937 -20.197 1.00 68.38 90 PHE A O 1
ATOM 758 N N . TYR A 1 91 ? 15.385 2.505 -19.467 1.00 72.25 91 TYR A N 1
ATOM 759 C CA . TYR A 1 91 ? 15.017 3.226 -20.697 1.00 72.25 91 TYR A CA 1
ATOM 760 C C . TYR A 1 91 ? 15.859 4.485 -20.945 1.00 72.25 91 TYR A C 1
ATOM 762 O O . TYR A 1 91 ? 16.076 4.863 -22.093 1.00 72.25 91 TYR A O 1
ATOM 770 N N . ALA A 1 92 ? 16.334 5.133 -19.883 1.00 76.69 92 ALA A N 1
ATOM 771 C CA . ALA A 1 92 ? 17.143 6.343 -19.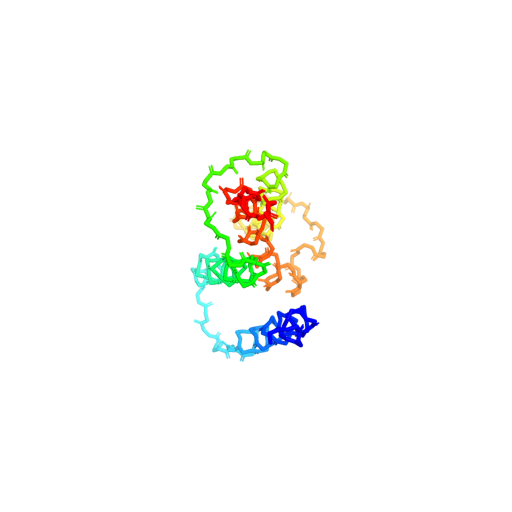955 1.00 76.69 92 ALA A CA 1
ATOM 772 C C . ALA A 1 92 ? 18.658 6.073 -20.062 1.00 76.69 92 ALA A C 1
ATOM 774 O O . ALA A 1 92 ? 19.435 7.023 -20.008 1.00 76.69 92 ALA A O 1
ATOM 775 N N . ASN A 1 93 ? 19.094 4.814 -20.215 1.00 76.50 93 ASN A N 1
ATOM 776 C CA . ASN A 1 93 ? 20.511 4.416 -20.201 1.00 76.50 93 ASN A CA 1
ATOM 777 C C . ASN A 1 93 ? 21.261 4.783 -18.899 1.00 76.50 93 ASN A C 1
ATOM 779 O O . ASN A 1 93 ? 22.478 4.965 -18.897 1.00 76.50 93 ASN A O 1
ATOM 783 N N . TYR A 1 94 ? 20.548 4.851 -17.773 1.00 74.50 94 TYR A N 1
ATOM 784 C CA . TYR A 1 94 ? 21.131 5.020 -16.443 1.00 74.50 94 TYR A CA 1
ATOM 785 C C . TYR A 1 94 ? 21.020 3.718 -15.642 1.00 74.50 94 TYR A C 1
ATOM 787 O O . TYR A 1 94 ? 19.950 3.122 -15.535 1.00 74.50 94 TYR A O 1
ATOM 795 N N . SER A 1 95 ? 22.114 3.280 -15.019 1.00 65.81 95 SER A N 1
ATOM 796 C CA . SER A 1 95 ? 22.103 2.135 -14.106 1.00 65.81 95 SER A CA 1
ATOM 797 C C . SER A 1 95 ? 21.821 2.605 -12.679 1.00 65.81 95 SER A C 1
ATOM 799 O O . SER A 1 95 ? 22.707 3.132 -12.007 1.00 65.81 95 SER A O 1
ATOM 801 N N . ILE A 1 96 ? 20.588 2.416 -12.212 1.00 71.81 96 ILE A N 1
ATOM 802 C CA . ILE A 1 96 ? 20.241 2.569 -10.795 1.00 71.81 96 ILE A CA 1
ATOM 803 C C . ILE A 1 96 ? 20.100 1.168 -10.206 1.00 71.81 96 ILE A C 1
ATOM 805 O O . ILE A 1 96 ? 19.188 0.426 -10.570 1.00 71.81 96 ILE A O 1
ATOM 809 N N . GLU A 1 97 ? 21.001 0.806 -9.295 1.00 70.50 97 GLU A N 1
ATOM 810 C CA . GLU A 1 97 ? 20.910 -0.455 -8.564 1.00 70.50 97 GLU A CA 1
ATOM 811 C C . GLU A 1 97 ? 19.768 -0.378 -7.548 1.00 70.50 97 GLU A C 1
ATOM 813 O O . GLU A 1 97 ? 19.878 0.237 -6.487 1.00 70.50 97 GLU A O 1
ATOM 818 N N . VAL A 1 98 ? 18.639 -0.998 -7.888 1.00 72.62 98 VAL A N 1
ATOM 819 C CA . VAL A 1 98 ? 17.521 -1.189 -6.963 1.00 72.62 98 VAL A CA 1
ATOM 820 C C . VAL A 1 98 ? 17.558 -2.638 -6.467 1.00 72.62 98 VAL A C 1
ATOM 822 O O . VAL A 1 98 ? 17.668 -3.553 -7.288 1.00 72.62 98 VAL A O 1
ATOM 825 N N . PRO A 1 99 ? 17.460 -2.887 -5.146 1.00 78.25 99 PRO A N 1
ATOM 826 C CA . PRO A 1 99 ? 17.434 -4.235 -4.594 1.00 78.25 99 PRO A CA 1
ATOM 827 C C . PRO A 1 99 ? 16.442 -5.148 -5.325 1.00 78.25 99 PRO A C 1
ATOM 829 O O . PRO A 1 99 ? 15.267 -4.814 -5.459 1.00 78.25 99 PRO A O 1
ATOM 832 N N . TYR A 1 100 ? 16.888 -6.333 -5.745 1.00 72.31 100 TYR A N 1
ATOM 833 C CA . TYR A 1 100 ? 16.079 -7.270 -6.540 1.00 72.31 100 TYR A CA 1
ATOM 834 C C . TYR A 1 100 ? 14.732 -7.636 -5.885 1.00 72.31 100 TYR A C 1
ATOM 836 O O . TYR A 1 100 ? 13.712 -7.777 -6.566 1.00 72.31 100 TYR A O 1
ATOM 844 N N . LEU A 1 101 ? 14.712 -7.719 -4.549 1.00 72.88 101 LEU A N 1
ATOM 845 C CA . LEU A 1 101 ? 13.499 -7.929 -3.752 1.00 72.88 101 LEU A CA 1
ATOM 846 C C . LEU A 1 101 ? 12.454 -6.823 -3.956 1.00 72.88 101 LEU A C 1
ATOM 848 O O . LEU A 1 101 ? 11.263 -7.116 -3.936 1.00 72.88 101 LEU A O 1
ATOM 852 N N . LEU A 1 102 ? 12.879 -5.575 -4.181 1.00 74.75 102 LEU A N 1
ATOM 853 C CA . LEU A 1 102 ? 11.978 -4.446 -4.428 1.00 74.75 102 LEU A CA 1
ATOM 854 C C . LEU A 1 102 ? 11.301 -4.515 -5.801 1.00 74.75 102 LEU A C 1
ATOM 856 O O . LEU A 1 102 ? 10.180 -4.042 -5.975 1.00 74.75 102 LEU A O 1
ATOM 860 N N . ILE A 1 103 ? 11.966 -5.148 -6.765 1.00 71.19 103 ILE A N 1
ATOM 861 C CA . ILE A 1 103 ? 11.523 -5.213 -8.157 1.00 71.19 103 ILE A CA 1
ATOM 862 C C . ILE A 1 103 ? 10.556 -6.383 -8.373 1.00 71.19 103 ILE A C 1
ATOM 864 O O . ILE A 1 103 ? 9.559 -6.250 -9.082 1.00 71.19 103 ILE A O 1
ATOM 868 N N . THR A 1 104 ? 10.836 -7.538 -7.768 1.00 72.50 104 THR A N 1
ATOM 869 C CA . THR A 1 104 ? 10.162 -8.803 -8.111 1.00 72.50 104 THR A CA 1
ATOM 870 C C . THR A 1 104 ? 9.140 -9.277 -7.086 1.00 72.50 104 THR A C 1
ATOM 872 O O . THR A 1 104 ? 8.347 -10.172 -7.380 1.00 72.50 104 THR A O 1
ATOM 875 N N . SER A 1 105 ? 9.114 -8.684 -5.890 1.00 80.56 105 SER A N 1
ATOM 876 C CA . SER A 1 105 ? 8.276 -9.196 -4.813 1.00 80.56 105 SER A CA 1
ATOM 877 C C . SER A 1 105 ? 6.778 -8.955 -5.069 1.00 80.56 105 SER A C 1
ATOM 879 O O . SER A 1 105 ? 6.346 -7.801 -5.184 1.00 80.56 105 SER A O 1
ATOM 881 N N . PRO A 1 106 ? 5.940 -10.012 -5.068 1.00 77.69 106 PRO A N 1
ATOM 882 C CA . PRO A 1 106 ? 4.487 -9.862 -5.153 1.00 77.69 106 PRO A CA 1
ATOM 883 C C . PRO A 1 106 ? 3.919 -9.135 -3.926 1.00 77.69 106 PRO A C 1
ATOM 885 O O . PRO A 1 106 ? 2.892 -8.471 -4.024 1.00 77.69 106 PRO A O 1
ATOM 888 N N . ILE A 1 107 ? 4.610 -9.190 -2.782 1.00 79.94 107 ILE A N 1
ATOM 889 C CA . ILE A 1 107 ? 4.238 -8.442 -1.573 1.00 79.94 107 ILE A CA 1
ATOM 890 C C . ILE A 1 107 ? 4.259 -6.942 -1.864 1.00 79.94 107 ILE A C 1
ATOM 892 O O . ILE A 1 107 ? 3.346 -6.214 -1.487 1.00 79.94 107 ILE A O 1
ATOM 896 N N . ILE A 1 108 ? 5.276 -6.465 -2.574 1.00 83.31 108 ILE A N 1
ATOM 897 C CA . ILE A 1 108 ? 5.378 -5.045 -2.907 1.00 83.31 108 ILE A CA 1
ATOM 898 C C . ILE A 1 108 ? 4.311 -4.676 -3.929 1.00 83.31 108 ILE A C 1
ATOM 900 O O . ILE A 1 108 ? 3.646 -3.663 -3.767 1.00 83.31 108 ILE A O 1
ATOM 904 N N . LEU A 1 109 ? 4.066 -5.535 -4.917 1.00 81.44 109 LEU A N 1
ATOM 905 C CA . LEU A 1 109 ? 3.078 -5.265 -5.957 1.00 81.44 109 LEU A CA 1
ATOM 906 C C . LEU A 1 109 ? 1.631 -5.213 -5.436 1.00 81.44 109 LEU A C 1
ATOM 908 O O . LEU A 1 109 ? 0.859 -4.368 -5.878 1.00 81.44 109 LEU A O 1
ATOM 912 N N . TYR A 1 110 ? 1.260 -6.105 -4.514 1.00 82.06 110 TYR A N 1
ATOM 913 C CA . TYR A 1 110 ? -0.138 -6.272 -4.097 1.00 82.06 110 TYR A CA 1
ATOM 914 C C . TYR A 1 110 ? -0.425 -5.791 -2.676 1.00 82.06 110 TYR A C 1
ATOM 916 O O . TYR A 1 110 ? -1.523 -5.311 -2.409 1.00 82.06 110 TYR A O 1
ATOM 924 N N . ILE A 1 111 ? 0.537 -5.897 -1.756 1.00 85.00 111 ILE A N 1
ATOM 925 C CA . ILE A 1 111 ? 0.321 -5.594 -0.334 1.00 85.00 111 ILE A CA 1
ATOM 926 C C . ILE A 1 111 ? 0.725 -4.154 -0.006 1.00 85.00 111 ILE A C 1
ATOM 928 O O . ILE A 1 111 ? 0.009 -3.489 0.740 1.00 85.00 111 ILE A O 1
ATOM 932 N N . CYS A 1 112 ? 1.819 -3.628 -0.576 1.00 89.19 112 CYS A N 1
ATOM 933 C CA . CYS A 1 112 ? 2.242 -2.248 -0.283 1.00 89.19 112 CYS A CA 1
ATOM 934 C C . CYS A 1 112 ? 1.162 -1.203 -0.601 1.00 89.19 112 CYS A C 1
ATOM 936 O O . CYS A 1 112 ? 0.891 -0.394 0.284 1.00 89.19 112 CYS A O 1
ATOM 938 N N . PRO A 1 113 ? 0.477 -1.226 -1.761 1.00 89.25 113 PRO A N 1
ATOM 939 C CA . PRO A 1 113 ? -0.626 -0.303 -2.024 1.00 89.25 113 PRO A CA 1
ATOM 940 C C . PRO A 1 113 ? -1.745 -0.346 -0.981 1.00 89.25 113 PRO A C 1
ATOM 942 O O . PRO A 1 113 ? -2.264 0.691 -0.570 1.00 89.25 113 PRO A O 1
ATOM 945 N N . VAL A 1 114 ? -2.078 -1.544 -0.496 1.00 89.81 114 VAL A N 1
ATOM 946 C CA . VAL A 1 114 ? -3.081 -1.725 0.558 1.00 89.81 114 VAL A CA 1
ATOM 947 C C . VAL A 1 114 ? -2.613 -1.103 1.868 1.00 89.81 114 VAL A C 1
ATOM 949 O O . VAL A 1 114 ? -3.364 -0.382 2.524 1.00 89.81 114 VAL A O 1
ATOM 952 N N . LEU A 1 115 ? -1.350 -1.308 2.235 1.00 91.94 115 LEU A N 1
ATOM 953 C CA . LEU A 1 115 ? -0.781 -0.677 3.422 1.00 91.94 115 LEU A CA 1
ATOM 954 C C . LEU A 1 115 ? -0.733 0.851 3.288 1.00 91.94 115 LEU A C 1
ATOM 956 O O . LEU A 1 115 ? -1.048 1.538 4.258 1.00 91.94 115 LEU A O 1
ATOM 960 N N . VAL A 1 116 ? -0.416 1.391 2.106 1.00 92.94 116 VAL A N 1
ATOM 961 C CA . VAL A 1 116 ? -0.462 2.839 1.836 1.00 92.94 116 VAL A CA 1
ATOM 962 C C . VAL A 1 116 ? -1.846 3.390 2.160 1.00 92.94 116 VAL A C 1
ATOM 964 O O . VAL A 1 116 ? -1.956 4.293 2.985 1.00 92.94 116 VAL A O 1
ATOM 967 N N . GLY A 1 117 ? -2.904 2.818 1.581 1.00 90.25 117 GLY A N 1
ATOM 968 C CA . GLY A 1 117 ? -4.276 3.256 1.838 1.00 90.25 117 GLY A CA 1
ATOM 969 C C . GLY A 1 117 ? -4.682 3.162 3.307 1.00 90.25 117 GLY A C 1
ATOM 970 O O . GLY A 1 117 ? -5.271 4.092 3.861 1.00 90.25 117 GLY A O 1
ATOM 971 N N . TYR A 1 118 ? -4.307 2.064 3.965 1.00 91.88 118 TYR A N 1
ATOM 972 C CA . TYR A 1 118 ? -4.594 1.842 5.380 1.00 91.88 118 TYR A CA 1
ATOM 973 C C . TYR A 1 118 ? -3.910 2.878 6.284 1.00 91.88 118 TYR A C 1
ATOM 975 O O . TYR A 1 118 ? -4.558 3.487 7.137 1.00 91.88 118 TYR A O 1
ATOM 983 N N . TYR A 1 119 ? -2.606 3.112 6.105 1.00 91.75 119 TYR A N 1
ATOM 984 C CA . TYR A 1 119 ? -1.850 4.063 6.923 1.00 91.75 119 TYR A CA 1
ATOM 985 C C . TYR A 1 119 ? -2.184 5.516 6.598 1.00 91.75 119 TYR A C 1
ATOM 987 O O . TYR A 1 119 ? -2.227 6.338 7.512 1.00 91.75 119 TYR A O 1
ATOM 995 N N . LEU A 1 120 ? -2.490 5.831 5.340 1.00 90.81 120 LEU A N 1
ATOM 996 C CA . LEU A 1 120 ? -2.964 7.153 4.945 1.00 90.81 120 LEU A CA 1
ATOM 997 C C . LEU A 1 120 ? -4.313 7.453 5.610 1.00 90.81 120 LEU A C 1
ATOM 999 O O . LEU A 1 120 ? -4.466 8.487 6.255 1.00 90.81 120 LEU A O 1
ATOM 1003 N N . SER A 1 121 ? -5.240 6.494 5.588 1.00 89.62 121 SER A N 1
ATOM 1004 C CA . SER A 1 121 ? -6.526 6.606 6.286 1.00 89.62 121 SER A CA 1
ATOM 1005 C C . SER A 1 121 ? -6.350 6.741 7.795 1.00 89.62 121 SER A C 1
ATOM 1007 O O . SER A 1 121 ? -6.911 7.646 8.401 1.00 89.62 121 SER A O 1
ATOM 1009 N N . LYS A 1 122 ? -5.488 5.925 8.407 1.00 88.75 122 LYS A N 1
ATOM 1010 C CA . LYS A 1 122 ? -5.156 6.009 9.838 1.00 88.75 122 LYS A CA 1
ATOM 1011 C C . LYS A 1 122 ? -4.455 7.315 10.232 1.00 88.75 122 LYS A C 1
ATOM 1013 O O . LYS A 1 122 ? -4.503 7.721 11.395 1.00 88.75 122 LYS A O 1
ATOM 1018 N N . GLY A 1 123 ? -3.760 7.934 9.281 1.00 86.88 123 GLY A N 1
ATOM 1019 C CA . GLY A 1 123 ? -3.083 9.216 9.424 1.00 86.88 123 GLY A CA 1
ATOM 1020 C C . GLY A 1 123 ? -4.010 10.420 9.303 1.00 86.88 123 GLY A C 1
ATOM 1021 O O . GLY A 1 123 ? -3.699 11.460 9.872 1.00 86.88 123 GLY A O 1
ATOM 1022 N N . LEU A 1 124 ? -5.128 10.289 8.589 1.00 86.44 124 LEU A N 1
ATOM 1023 C CA . LEU A 1 124 ? -6.087 11.372 8.345 1.00 86.44 124 LEU A CA 1
ATOM 1024 C C . LEU A 1 124 ? -7.335 11.271 9.226 1.00 86.44 124 LEU A C 1
ATOM 1026 O O . LEU A 1 124 ? -7.941 12.284 9.570 1.00 86.44 124 LEU A O 1
ATOM 1030 N N . ILE A 1 125 ? -7.717 10.055 9.598 1.00 82.81 125 ILE A N 1
ATOM 1031 C CA . ILE A 1 125 ? -8.940 9.748 10.329 1.00 82.81 125 ILE A CA 1
ATOM 1032 C C . ILE A 1 125 ? -8.559 9.252 11.726 1.00 82.81 125 ILE A C 1
ATOM 1034 O O . ILE A 1 125 ? -7.592 8.515 11.932 1.00 82.81 125 ILE A O 1
ATOM 1038 N N . SER A 1 126 ? -9.323 9.674 12.727 1.00 70.00 126 SER A N 1
ATOM 1039 C CA . SER A 1 126 ? -9.235 9.139 14.079 1.00 70.00 126 SER A CA 1
ATOM 1040 C C . SER A 1 126 ? -10.624 8.841 14.617 1.00 70.00 126 SER A C 1
ATOM 1042 O O . SER A 1 126 ? -11.591 9.537 14.316 1.00 70.00 126 SER A O 1
ATOM 1044 N N . GLU A 1 127 ? -10.700 7.828 15.474 1.00 67.88 127 GLU A N 1
ATOM 1045 C CA . GLU A 1 127 ? -11.853 7.637 16.346 1.00 67.88 127 GLU A CA 1
ATOM 1046 C C . GLU A 1 127 ? -11.864 8.745 17.396 1.00 67.88 127 GLU A C 1
ATOM 1048 O O . GLU A 1 127 ? -10.827 9.058 17.999 1.00 67.88 127 GLU A O 1
ATOM 1053 N N . ASN A 1 128 ? -13.031 9.344 17.612 1.00 51.94 128 ASN A N 1
ATOM 1054 C CA . ASN A 1 128 ? -13.257 10.251 18.723 1.00 51.94 128 ASN A CA 1
ATOM 1055 C C . ASN A 1 128 ? -13.858 9.442 19.882 1.00 51.94 128 ASN A C 1
ATOM 1057 O O . ASN A 1 128 ? -15.043 9.120 19.864 1.00 51.94 128 ASN A O 1
ATOM 1061 N N . ILE A 1 129 ? -13.047 9.090 20.886 1.00 53.09 129 ILE A N 1
ATOM 1062 C CA . ILE A 1 129 ? -13.472 8.304 22.066 1.00 53.09 129 ILE A CA 1
ATOM 1063 C C . ILE A 1 129 ? -14.136 9.221 23.116 1.00 53.09 129 ILE A C 1
ATOM 1065 O O . ILE A 1 129 ? -13.839 9.158 24.306 1.00 53.09 129 ILE A O 1
ATOM 1069 N N . HIS A 1 130 ? -15.019 10.126 22.692 1.00 46.00 130 HIS A N 1
ATOM 1070 C CA . HIS A 1 130 ? -15.859 10.888 23.616 1.00 46.00 130 HIS A CA 1
ATOM 1071 C C . HIS A 1 130 ? -17.292 10.365 23.514 1.00 46.00 130 HIS A C 1
ATOM 1073 O O . HIS A 1 130 ? -17.858 10.387 22.427 1.00 46.00 130 HIS A O 1
ATOM 1079 N N . PHE A 1 131 ? -17.852 9.960 24.664 1.00 46.28 131 PHE A N 1
ATOM 1080 C CA . PHE A 1 131 ? -19.081 9.171 24.887 1.00 46.28 131 PHE A CA 1
ATOM 1081 C C . PHE A 1 131 ? -18.820 7.664 24.741 1.00 46.28 131 PHE A C 1
ATOM 1083 O O . PHE A 1 131 ? -18.733 7.150 23.640 1.00 46.28 131 PHE A O 1
ATOM 1090 N N . ILE A 1 132 ? -18.612 6.889 25.810 1.00 43.38 132 ILE A N 1
ATOM 1091 C CA . ILE A 1 132 ? -19.555 6.627 26.908 1.00 43.38 132 ILE A CA 1
ATOM 1092 C C . ILE A 1 132 ? -18.775 6.509 28.236 1.00 43.38 132 ILE A C 1
ATOM 1094 O O . ILE A 1 132 ? -18.141 5.498 28.521 1.00 43.38 132 ILE A O 1
ATOM 1098 N N . LYS A 1 133 ? -18.827 7.556 29.0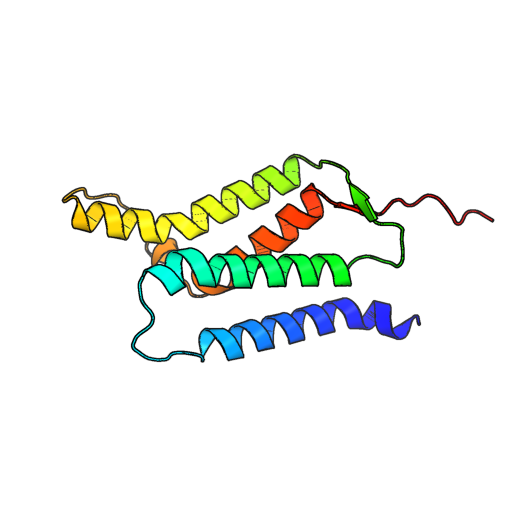65 1.00 38.53 133 LYS A N 1
ATOM 1099 C CA . LYS A 1 133 ? -18.797 7.423 30.528 1.00 38.53 133 LYS A CA 1
ATOM 1100 C C . LYS A 1 133 ? -20.170 7.894 31.000 1.00 38.53 133 LYS A C 1
ATOM 1102 O O . LYS A 1 133 ? -20.371 9.089 31.197 1.00 38.53 133 LYS A O 1
ATOM 1107 N N . LYS A 1 134 ? -21.125 6.977 31.067 1.00 36.34 134 LYS A N 1
ATOM 1108 C CA . LYS A 1 134 ? -22.334 7.111 31.876 1.00 36.34 134 LYS A CA 1
ATOM 1109 C C . LYS A 1 134 ? -22.715 5.729 32.362 1.00 36.34 134 LYS A C 1
ATOM 1111 O O . LYS A 1 134 ? -22.679 4.813 31.514 1.00 36.34 134 LYS A O 1
#

Secondary structure (DSSP, 8-state):
-HHHHHHHHHHHHHHHHHHHHHHHH---TT--HHIIIIIHHHHHHHHHHHHHHHHS-SS-EEE---HHHHHHHHHHHHHHHHHHHHHHHHHTT------HHHHH-HIIIIIHHHHHHHHHHHHHEEE---S---

pLDDT: mean 75.05, std 12.86, range [36.34, 93.0]

Radius of gyration: 17.8 Å; chains: 1; bounding box: 45×28×54 Å

Sequence (134 aa):
MKYFEILKPYLIIIILFIYVIVIGNGKSVDQSLFYEVIIRPIEGALFGTFLYMLNLRDSKMTFKLKFHYLIIALILVLIYYSRYISMLAFYANYSIEVPYLLITSPIILYICPVLVGYYLSKGLISENIHFIKK